Protein AF-B8MEJ9-F1 (afdb_monomer)

Structure (mmCIF, N/CA/C/O backbone):
data_AF-B8MEJ9-F1
#
_entry.id   AF-B8MEJ9-F1
#
loop_
_atom_site.group_PDB
_atom_site.id
_atom_site.type_symbol
_atom_site.label_atom_id
_atom_site.label_alt_id
_atom_site.label_comp_id
_atom_site.label_asym_id
_atom_site.label_entity_id
_atom_site.label_seq_id
_atom_site.pdbx_PDB_ins_code
_atom_site.Cartn_x
_atom_site.Cartn_y
_atom_site.Cartn_z
_atom_site.occupancy
_atom_site.B_iso_or_equiv
_atom_site.auth_seq_id
_atom_site.auth_comp_id
_atom_site.auth_asym_id
_atom_site.auth_atom_id
_atom_site.pdbx_PDB_model_num
ATOM 1 N N . MET A 1 1 ? -13.697 -17.025 36.964 1.00 56.19 1 MET A N 1
ATOM 2 C CA . MET A 1 1 ? -12.390 -16.440 36.577 1.00 56.19 1 MET A CA 1
ATOM 3 C C . MET A 1 1 ? -11.700 -17.188 35.429 1.00 56.19 1 MET A C 1
ATOM 5 O O . MET A 1 1 ? -11.286 -16.519 34.496 1.00 56.19 1 MET A O 1
ATOM 9 N N . LYS A 1 2 ? -11.636 -18.534 35.410 1.00 51.94 2 LYS A N 1
ATOM 10 C CA . LYS A 1 2 ? -11.012 -19.314 34.307 1.00 51.94 2 LYS A CA 1
ATOM 11 C C . LYS A 1 2 ? -11.536 -19.000 32.892 1.00 51.94 2 LYS A C 1
ATOM 13 O O . LYS A 1 2 ? -10.744 -18.884 31.968 1.00 51.94 2 LYS A O 1
ATOM 18 N N . TYR A 1 3 ? -12.846 -18.813 32.729 1.00 57.66 3 TYR A N 1
ATOM 19 C CA . TYR A 1 3 ? -13.449 -18.547 31.414 1.00 57.66 3 TYR A CA 1
ATOM 20 C C . TYR A 1 3 ? -13.214 -17.123 30.890 1.00 57.66 3 TYR A C 1
ATOM 22 O O . TYR A 1 3 ? -13.207 -16.920 29.683 1.00 57.66 3 TYR A O 1
ATOM 30 N N . LEU A 1 4 ? -12.975 -16.157 31.785 1.00 58.09 4 LEU A N 1
ATOM 31 C CA . LEU A 1 4 ? -12.754 -14.751 31.423 1.00 58.09 4 LEU A CA 1
ATOM 32 C C . LEU A 1 4 ? -11.341 -14.525 30.858 1.00 58.09 4 LEU A C 1
ATOM 34 O O . LEU A 1 4 ? -11.143 -13.711 29.964 1.00 58.09 4 LEU A O 1
ATOM 38 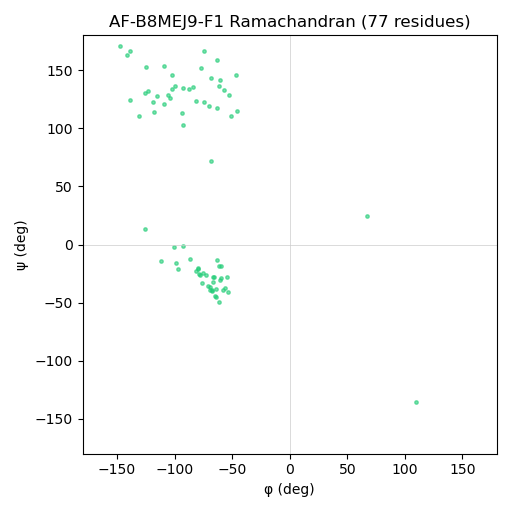N N . ALA A 1 5 ? -10.363 -15.289 31.353 1.00 60.34 5 ALA A N 1
ATOM 39 C CA . ALA A 1 5 ? -9.016 -15.304 30.791 1.00 60.34 5 ALA A CA 1
ATOM 40 C C . ALA A 1 5 ? -9.000 -15.954 29.396 1.00 60.34 5 ALA A C 1
ATOM 42 O O . ALA A 1 5 ? -8.332 -15.461 28.493 1.00 60.34 5 ALA A O 1
ATOM 43 N N . LEU A 1 6 ? -9.777 -17.025 29.195 1.00 57.72 6 LEU A N 1
ATOM 44 C CA . LEU A 1 6 ? -9.828 -17.747 27.922 1.00 57.72 6 LEU A CA 1
ATOM 45 C C . LEU A 1 6 ? -10.461 -16.907 26.794 1.00 57.72 6 LEU A C 1
ATOM 47 O O . LEU A 1 6 ? -9.944 -16.899 25.680 1.00 57.72 6 LEU A O 1
ATOM 51 N N . THR A 1 7 ? -11.525 -16.144 27.081 1.00 59.34 7 THR A N 1
ATOM 52 C CA . THR A 1 7 ? -12.142 -15.220 26.108 1.00 59.34 7 THR A CA 1
ATOM 53 C C . THR A 1 7 ? -11.255 -14.017 25.781 1.00 59.34 7 THR A C 1
ATOM 55 O O . THR A 1 7 ? -11.189 -13.612 24.621 1.00 59.34 7 THR A O 1
ATOM 58 N N . GLY A 1 8 ? -10.520 -13.478 26.761 1.00 60.84 8 GLY A N 1
ATOM 59 C CA . GLY A 1 8 ? -9.551 -12.399 26.533 1.00 60.84 8 GLY A CA 1
ATOM 60 C C . GLY A 1 8 ? -8.382 -12.811 25.627 1.00 60.84 8 GLY A C 1
ATOM 61 O O . GLY A 1 8 ? -7.968 -12.038 24.765 1.00 60.84 8 GLY A O 1
ATOM 62 N N . PHE A 1 9 ? -7.890 -14.049 25.757 1.00 58.34 9 PHE A N 1
ATOM 63 C CA . PHE A 1 9 ? -6.814 -14.576 24.907 1.00 58.34 9 PHE A CA 1
ATOM 64 C C . PHE A 1 9 ? -7.252 -14.841 23.459 1.00 58.34 9 PHE A C 1
ATOM 66 O O . PHE A 1 9 ? -6.466 -14.596 22.545 1.00 58.34 9 PHE A O 1
ATOM 73 N N . LEU A 1 10 ? -8.495 -15.286 23.234 1.00 57.56 10 LEU A N 1
ATOM 74 C CA . LEU A 1 10 ? -9.067 -15.477 21.892 1.00 57.56 10 LEU A CA 1
ATOM 75 C C . LEU A 1 10 ? -9.265 -14.148 21.145 1.00 57.56 10 LEU A C 1
ATOM 77 O O . LEU A 1 10 ? -8.967 -14.071 19.955 1.00 57.56 10 LEU A O 1
ATOM 81 N N . ALA A 1 11 ? -9.691 -13.089 21.840 1.00 56.41 11 ALA A N 1
ATOM 82 C CA . ALA A 1 11 ? -9.827 -11.752 21.255 1.00 56.41 11 ALA A CA 1
ATOM 83 C C . ALA A 1 11 ? -8.471 -11.132 20.860 1.00 56.41 11 ALA A C 1
ATOM 85 O O . ALA A 1 11 ? -8.393 -10.412 19.870 1.00 56.41 11 ALA A O 1
ATOM 86 N N . ALA A 1 12 ? -7.398 -11.445 21.597 1.00 55.62 12 ALA A N 1
ATOM 87 C CA . ALA A 1 12 ? -6.035 -11.025 21.263 1.00 55.62 12 ALA A CA 1
ATOM 88 C C . ALA A 1 12 ? -5.382 -11.881 20.155 1.00 55.62 12 ALA A C 1
ATOM 90 O O . ALA A 1 12 ? -4.494 -11.397 19.457 1.00 55.62 12 ALA A O 1
ATOM 91 N N . HIS A 1 13 ? -5.814 -13.140 19.986 1.00 53.12 13 HIS A N 1
ATOM 92 C CA . HIS A 1 13 ? -5.302 -14.072 18.967 1.00 53.12 13 HIS A CA 1
ATOM 93 C C . HIS A 1 13 ? -5.984 -13.969 17.604 1.00 53.12 13 HIS A C 1
ATOM 95 O O . HIS A 1 13 ? -5.451 -14.493 16.624 1.00 53.12 13 HIS A O 1
ATOM 101 N N . ALA A 1 14 ? -7.110 -13.264 17.502 1.00 54.41 14 ALA A N 1
ATOM 102 C CA . ALA A 1 14 ? -7.560 -12.732 16.226 1.00 54.41 14 ALA A CA 1
ATOM 103 C C . ALA A 1 14 ? -6.585 -11.622 15.804 1.00 54.41 14 ALA A C 1
ATOM 105 O O . ALA A 1 14 ? -6.901 -10.437 15.873 1.00 54.41 14 ALA A O 1
ATOM 106 N N . ALA A 1 15 ? -5.366 -11.998 15.400 1.00 57.44 15 ALA A N 1
ATOM 107 C CA . ALA A 1 15 ? -4.511 -11.129 14.612 1.00 57.44 15 ALA A CA 1
ATOM 108 C C . ALA A 1 15 ? -5.409 -10.547 13.519 1.00 57.44 15 ALA A C 1
ATOM 110 O O . ALA A 1 15 ? -5.991 -11.316 12.754 1.00 57.44 15 ALA A O 1
ATOM 111 N N . ALA A 1 16 ? -5.623 -9.227 13.542 1.00 69.31 16 ALA A N 1
ATOM 112 C CA . ALA A 1 16 ? -6.618 -8.584 12.694 1.00 69.31 16 ALA A CA 1
ATOM 113 C C . ALA A 1 16 ? -6.398 -9.050 11.251 1.00 69.31 16 ALA A C 1
ATOM 115 O O . ALA A 1 16 ? -5.349 -8.761 10.664 1.00 69.31 16 ALA A O 1
ATOM 116 N N . LEU A 1 17 ? -7.336 -9.854 10.733 1.00 81.81 17 LEU A N 1
ATOM 117 C CA . LEU A 1 17 ? -7.207 -10.477 9.422 1.00 81.81 17 LEU A CA 1
ATOM 118 C C . LEU A 1 17 ? -6.906 -9.381 8.401 1.00 81.81 17 LEU A C 1
ATOM 120 O O . LEU A 1 17 ? -7.561 -8.336 8.364 1.00 81.81 17 LEU A O 1
ATOM 124 N N . ARG A 1 18 ? -5.857 -9.594 7.607 1.00 90.06 18 ARG A N 1
ATOM 125 C CA . ARG A 1 18 ? -5.432 -8.624 6.604 1.00 90.06 18 ARG A CA 1
ATOM 126 C C . ARG A 1 18 ? -6.085 -8.979 5.279 1.00 90.06 18 ARG A C 1
ATOM 128 O O . ARG A 1 18 ? -5.754 -10.004 4.696 1.00 90.06 18 ARG A O 1
ATOM 135 N N . ASN A 1 19 ? -6.987 -8.125 4.814 1.00 91.50 19 ASN A N 1
ATOM 136 C CA . ASN A 1 19 ? -7.503 -8.170 3.457 1.00 91.50 19 ASN A CA 1
ATOM 137 C C . ASN A 1 19 ? -6.636 -7.245 2.595 1.00 91.50 19 ASN A C 1
ATOM 139 O O . ASN A 1 19 ? -6.720 -6.018 2.710 1.00 91.50 19 ASN A O 1
ATOM 143 N N . VAL A 1 20 ? -5.745 -7.852 1.814 1.00 94.06 20 VAL A N 1
ATOM 144 C CA . VAL A 1 20 ? -4.751 -7.160 0.992 1.00 94.06 20 VAL A CA 1
ATOM 145 C C . VAL A 1 20 ? -5.204 -7.189 -0.461 1.00 94.06 20 VAL A C 1
ATOM 147 O O . VAL A 1 20 ? -5.438 -8.260 -1.013 1.00 94.06 20 VAL A O 1
ATOM 150 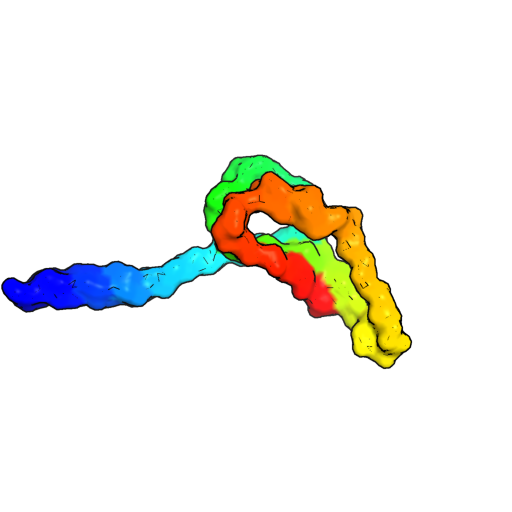N N . MET A 1 21 ? -5.283 -6.018 -1.084 1.00 93.12 21 MET A N 1
ATOM 151 C CA . MET A 1 21 ? -5.716 -5.851 -2.465 1.00 93.12 21 MET A CA 1
ATOM 152 C C . MET A 1 21 ? -4.600 -5.243 -3.316 1.00 93.12 21 MET A C 1
ATOM 154 O O . MET A 1 21 ? -4.137 -4.143 -3.022 1.00 93.12 21 MET A O 1
ATOM 158 N N . TYR A 1 22 ? -4.207 -5.934 -4.387 1.00 93.50 22 TYR A N 1
ATOM 159 C CA . TYR A 1 22 ? -3.414 -5.357 -5.476 1.00 93.50 22 TYR A CA 1
ATOM 160 C C . TYR A 1 22 ? -4.352 -4.656 -6.460 1.00 93.50 22 TYR A C 1
ATOM 162 O O . TYR A 1 22 ? -5.410 -5.191 -6.786 1.00 93.50 22 TYR A O 1
ATOM 170 N N . VAL A 1 23 ? -3.982 -3.453 -6.891 1.00 90.75 23 VAL A N 1
ATOM 171 C CA . VAL A 1 23 ? -4.816 -2.592 -7.731 1.00 90.75 23 VAL A CA 1
ATOM 172 C C . VAL A 1 23 ? -3.997 -2.090 -8.914 1.00 90.75 23 VAL A C 1
ATOM 174 O O . VAL A 1 23 ? -3.099 -1.264 -8.744 1.00 90.75 23 VAL A O 1
ATOM 177 N N . ASP A 1 24 ? -4.346 -2.576 -10.100 1.00 81.94 24 ASP A N 1
ATOM 178 C CA . ASP A 1 24 ? -3.907 -2.078 -11.410 1.00 81.94 24 ASP A CA 1
ATOM 179 C C . ASP A 1 24 ? -5.071 -1.429 -12.201 1.00 81.94 24 ASP A C 1
ATOM 181 O O . ASP A 1 24 ? -4.835 -0.674 -13.141 1.00 81.94 24 ASP A O 1
ATOM 185 N N . HIS A 1 25 ? -6.330 -1.648 -11.785 1.00 74.50 25 HIS A N 1
ATOM 186 C CA . HIS A 1 25 ? -7.544 -1.020 -12.327 1.00 74.50 25 HIS A CA 1
ATOM 187 C C . HIS A 1 25 ? -8.579 -0.683 -11.234 1.00 74.50 25 HIS A C 1
ATOM 189 O O . HIS A 1 25 ? -8.508 -1.181 -10.113 1.00 74.50 25 HIS A O 1
ATOM 195 N N . LEU A 1 26 ? -9.549 0.191 -11.544 1.00 69.88 26 LEU A N 1
ATOM 196 C CA . LEU A 1 26 ? -10.544 0.682 -10.577 1.00 69.88 26 LEU A CA 1
ATOM 197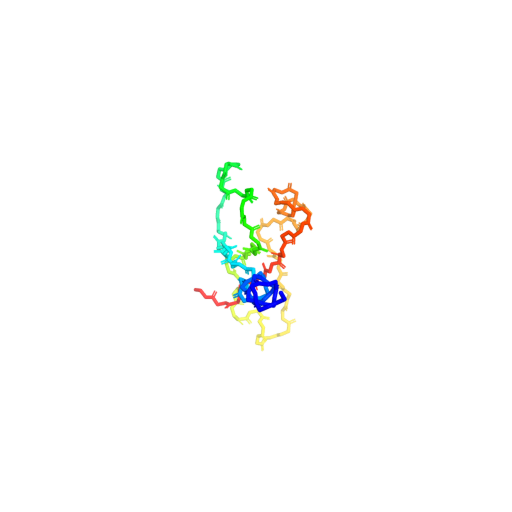 C C . LEU A 1 26 ? -11.442 -0.453 -10.047 1.00 69.88 26 LEU A C 1
ATOM 199 O O . LEU A 1 26 ? -12.205 -1.022 -10.830 1.00 69.88 26 LEU A O 1
ATOM 203 N N . PRO A 1 27 ? -11.429 -0.757 -8.737 1.00 69.69 27 PRO A N 1
ATOM 204 C CA . PRO A 1 27 ? -12.336 -1.751 -8.182 1.00 69.69 27 PRO A CA 1
ATOM 205 C C . PRO A 1 27 ? -13.751 -1.191 -8.008 1.00 69.69 27 PRO A C 1
ATOM 207 O O . PRO A 1 27 ? -13.934 0.003 -7.761 1.00 69.69 27 PRO A O 1
ATOM 210 N N . SER A 1 28 ? -14.764 -2.060 -8.077 1.00 70.12 28 SER A N 1
ATOM 211 C CA . SER A 1 28 ? -16.131 -1.693 -7.691 1.00 70.12 28 SER A CA 1
ATOM 212 C C . SER A 1 28 ? -16.177 -1.275 -6.217 1.00 70.12 28 SER A C 1
ATOM 214 O O . SER A 1 28 ? -15.538 -1.910 -5.374 1.00 70.12 28 SER A O 1
ATOM 216 N N . SER A 1 29 ? -16.981 -0.261 -5.893 1.00 69.88 29 SER A N 1
ATOM 217 C CA . SER A 1 29 ? -17.095 0.324 -4.546 1.00 69.88 29 SER A CA 1
ATOM 218 C C . SER A 1 29 ? -17.421 -0.681 -3.442 1.00 69.88 29 SER A C 1
ATOM 220 O O . SER A 1 29 ? -17.027 -0.476 -2.301 1.00 69.88 29 SER A O 1
ATOM 222 N N . ASP A 1 30 ? -18.096 -1.783 -3.750 1.00 72.50 30 ASP A N 1
ATOM 223 C CA . ASP A 1 30 ? -18.509 -2.747 -2.724 1.00 72.50 30 ASP A CA 1
ATOM 224 C C . ASP A 1 30 ? -17.321 -3.559 -2.180 1.00 72.50 30 ASP A C 1
ATOM 226 O O . ASP A 1 30 ? -17.317 -3.976 -1.020 1.00 72.50 30 ASP A O 1
ATOM 230 N N . LEU A 1 31 ? -16.263 -3.717 -2.983 1.00 76.94 31 LEU A N 1
ATOM 231 C CA . LEU A 1 31 ? -15.079 -4.505 -2.632 1.00 76.94 31 LEU A CA 1
ATOM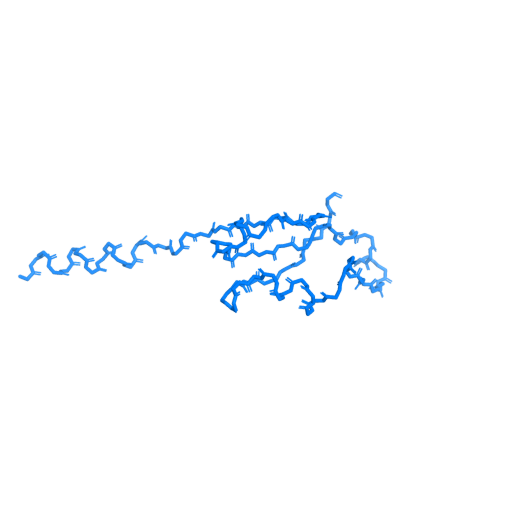 232 C C . LEU A 1 31 ? -14.132 -3.764 -1.680 1.00 76.94 31 LEU A C 1
ATOM 234 O O . LEU A 1 31 ? -13.410 -4.400 -0.916 1.00 76.94 31 LEU A O 1
ATOM 238 N N . VAL A 1 32 ? -14.138 -2.429 -1.684 1.00 85.44 32 VAL A N 1
ATOM 239 C CA . VAL A 1 32 ? -13.118 -1.620 -0.987 1.00 85.44 32 VAL A CA 1
ATOM 240 C C . VAL A 1 32 ? -13.352 -1.501 0.523 1.00 85.44 32 VAL A C 1
ATOM 242 O O . VAL A 1 32 ? -12.420 -1.214 1.270 1.00 85.44 32 VAL A O 1
ATOM 245 N N . SER A 1 33 ? -14.582 -1.739 0.990 1.00 86.50 33 SER A N 1
ATOM 246 C CA . SER A 1 33 ? -15.006 -1.482 2.377 1.00 86.50 33 SER A CA 1
ATOM 247 C C . SER A 1 33 ? -14.318 -2.372 3.420 1.00 86.50 33 SER A C 1
ATOM 249 O O . SER A 1 33 ? -14.130 -1.955 4.561 1.00 86.50 33 SER A O 1
ATOM 251 N N . SER A 1 34 ? -13.909 -3.581 3.028 1.00 88.00 34 SER A N 1
ATOM 252 C CA . SER A 1 34 ? -13.243 -4.553 3.903 1.00 88.00 34 SER A CA 1
ATOM 253 C C . SER A 1 34 ? -11.723 -4.602 3.718 1.00 88.00 34 SER A C 1
ATOM 255 O O . SER A 1 34 ? -11.048 -5.365 4.408 1.00 88.00 34 SER A O 1
ATOM 257 N N . VAL A 1 35 ? -11.171 -3.817 2.785 1.00 92.19 35 VAL A N 1
ATOM 258 C CA . VAL A 1 35 ? -9.742 -3.827 2.456 1.00 92.19 35 VAL A CA 1
ATOM 259 C C . VAL A 1 35 ? -8.955 -3.129 3.556 1.00 92.19 35 VAL A C 1
ATOM 261 O O . VAL A 1 35 ? -9.164 -1.951 3.848 1.00 92.19 35 VAL A O 1
ATOM 264 N N . THR A 1 36 ? -7.997 -3.837 4.148 1.00 94.38 36 THR A N 1
ATOM 265 C CA . THR A 1 36 ? -7.118 -3.275 5.182 1.00 94.38 36 THR A CA 1
ATOM 266 C C . THR A 1 36 ? -5.785 -2.796 4.613 1.00 94.38 36 THR A C 1
ATOM 268 O O . THR A 1 36 ? -5.164 -1.903 5.195 1.00 94.38 36 THR A O 1
ATOM 271 N N . TYR A 1 37 ? -5.390 -3.303 3.441 1.00 95.62 37 TYR A N 1
ATOM 272 C CA . TYR A 1 37 ? -4.207 -2.872 2.697 1.00 95.62 37 TYR A CA 1
ATOM 273 C C . TYR A 1 37 ? -4.516 -2.793 1.203 1.00 95.62 37 TYR A C 1
ATOM 275 O O . TYR A 1 37 ? -4.905 -3.791 0.607 1.00 95.62 37 TYR A O 1
ATOM 283 N N . ALA A 1 38 ? -4.295 -1.633 0.594 1.00 94.94 38 ALA A N 1
ATOM 284 C CA . ALA A 1 38 ? -4.440 -1.425 -0.841 1.00 94.94 38 ALA A CA 1
ATOM 285 C C . ALA A 1 38 ? -3.078 -1.086 -1.455 1.00 94.94 38 ALA A C 1
ATOM 287 O O . ALA A 1 38 ? -2.377 -0.190 -0.978 1.00 94.94 38 ALA A O 1
ATOM 288 N N . ILE A 1 39 ? -2.700 -1.822 -2.493 1.00 95.75 39 ILE A N 1
ATOM 289 C CA . ILE A 1 39 ? -1.372 -1.797 -3.099 1.00 95.75 39 ILE A CA 1
ATOM 290 C C . ILE A 1 39 ? -1.504 -1.339 -4.545 1.00 95.75 39 ILE A C 1
ATOM 292 O O . ILE A 1 39 ? -2.071 -2.054 -5.365 1.00 95.75 39 ILE A O 1
ATOM 296 N N . MET A 1 40 ? -0.957 -0.168 -4.863 1.00 94.00 40 MET A N 1
ATOM 297 C CA . MET A 1 40 ? -0.798 0.265 -6.249 1.00 94.00 40 MET A CA 1
ATOM 298 C C . MET A 1 40 ? 0.274 -0.605 -6.900 1.00 94.00 40 MET A C 1
ATOM 300 O O . MET A 1 40 ? 1.416 -0.644 -6.430 1.00 94.00 40 MET A O 1
ATOM 304 N N . ALA A 1 41 ? -0.105 -1.323 -7.949 1.00 90.88 41 ALA A N 1
ATOM 305 C CA . ALA A 1 41 ? 0.738 -2.313 -8.594 1.00 90.88 41 ALA A CA 1
ATOM 306 C C . ALA A 1 41 ? 0.852 -1.999 -10.100 1.00 90.88 41 ALA A C 1
ATOM 308 O O . ALA A 1 41 ? -0.162 -1.740 -10.736 1.00 90.88 41 ALA A O 1
ATOM 309 N N . PHE A 1 42 ? 2.035 -1.951 -10.712 1.00 91.56 42 PHE A N 1
ATOM 310 C CA . PHE A 1 42 ? 3.369 -2.020 -10.111 1.00 91.56 42 PHE A CA 1
ATOM 311 C C . PHE A 1 42 ? 4.235 -0.817 -10.493 1.00 91.56 42 PHE A C 1
ATOM 313 O O . PHE A 1 42 ? 4.065 -0.200 -11.543 1.00 91.56 42 PHE A O 1
ATOM 320 N N . ALA A 1 43 ? 5.177 -0.484 -9.613 1.00 91.38 43 ALA A N 1
ATOM 321 C CA . ALA A 1 43 ? 6.290 0.392 -9.923 1.00 91.38 43 ALA A CA 1
ATOM 322 C C . ALA A 1 43 ? 7.393 -0.419 -10.633 1.00 91.38 43 ALA A C 1
ATOM 324 O O . ALA A 1 43 ? 7.885 -1.386 -10.042 1.00 91.38 43 ALA A O 1
ATOM 325 N N . PRO A 1 44 ? 7.823 -0.025 -11.847 1.00 90.12 44 PRO A N 1
ATOM 326 C CA . PRO A 1 44 ? 8.894 -0.714 -12.565 1.00 90.12 44 PRO A CA 1
ATOM 327 C C . PRO A 1 44 ? 10.185 -0.761 -11.745 1.00 90.12 44 PRO A C 1
ATOM 329 O O . PRO A 1 44 ? 10.605 0.259 -11.186 1.00 90.12 44 PRO A O 1
ATOM 332 N N . SER A 1 45 ? 10.826 -1.928 -11.664 1.00 91.25 45 SER A N 1
ATOM 333 C CA . SER A 1 45 ? 12.043 -2.105 -10.864 1.00 91.25 45 SER A CA 1
ATOM 334 C C . SER A 1 45 ? 13.233 -1.303 -11.393 1.00 91.25 45 SER A C 1
ATOM 336 O O . SER A 1 45 ? 14.080 -0.876 -10.610 1.00 91.2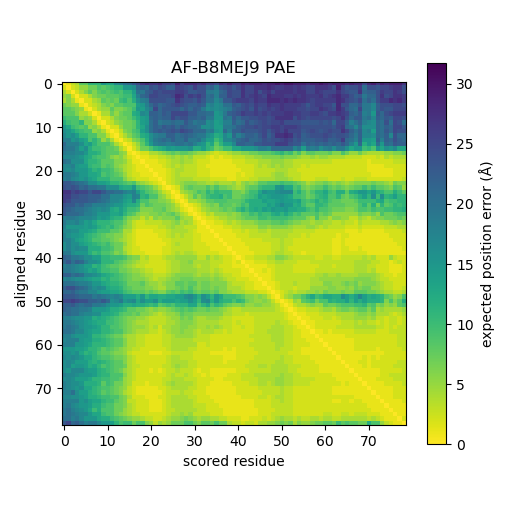5 45 SER A O 1
ATOM 338 N N . GLU A 1 46 ? 13.283 -1.032 -12.699 1.00 89.69 46 GLU A N 1
ATOM 339 C CA . GLU A 1 46 ? 14.352 -0.269 -13.350 1.00 89.69 46 GLU A CA 1
ATOM 340 C C . GLU A 1 46 ? 14.451 1.153 -12.792 1.00 89.69 46 GLU A C 1
ATOM 342 O O . GLU A 1 46 ? 15.553 1.693 -12.680 1.00 89.69 46 GLU A O 1
ATOM 347 N N . ASN A 1 47 ? 13.324 1.728 -12.350 1.00 87.94 47 ASN A N 1
ATOM 348 C CA . ASN A 1 47 ? 13.294 3.061 -11.749 1.00 87.94 47 ASN A CA 1
ATOM 349 C C . ASN A 1 47 ? 14.172 3.156 -10.491 1.00 87.94 47 ASN A C 1
ATOM 351 O O . ASN A 1 47 ? 14.706 4.223 -10.188 1.00 87.94 47 ASN A O 1
ATOM 355 N N . PHE A 1 48 ? 14.356 2.045 -9.777 1.00 86.12 48 PHE A N 1
ATOM 356 C CA . PHE A 1 48 ? 15.089 1.996 -8.513 1.00 86.12 48 PHE A CA 1
ATOM 357 C C . PHE A 1 48 ? 16.577 1.655 -8.681 1.00 86.12 48 PHE A C 1
ATOM 359 O O . PHE A 1 48 ? 17.312 1.670 -7.698 1.00 86.12 48 PHE A O 1
ATOM 366 N N . ASN A 1 49 ? 17.043 1.414 -9.913 1.00 87.62 49 ASN A N 1
ATOM 367 C CA . ASN A 1 49 ? 18.444 1.087 -10.206 1.00 87.62 49 ASN A CA 1
ATOM 368 C C . ASN A 1 49 ? 19.267 2.290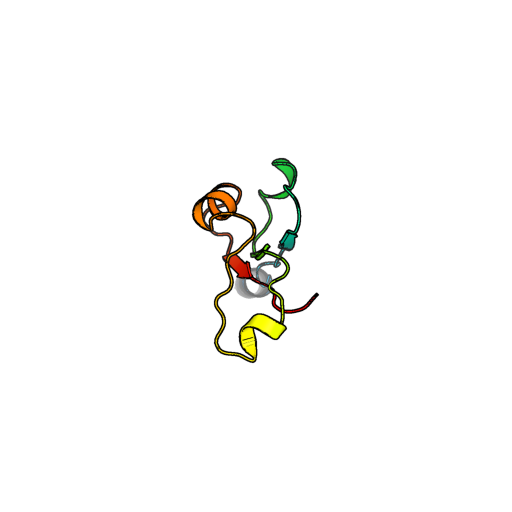 -10.696 1.00 87.62 49 ASN A C 1
ATOM 370 O O . ASN A 1 49 ? 20.494 2.231 -10.697 1.00 87.62 49 ASN A O 1
ATOM 374 N N . SER A 1 50 ? 18.616 3.378 -11.122 1.00 82.50 50 SER A N 1
ATOM 375 C CA . SER A 1 50 ? 19.277 4.521 -11.773 1.00 82.50 50 SER A CA 1
ATOM 376 C C . SER A 1 50 ? 18.997 5.877 -11.113 1.00 82.50 50 SER A C 1
ATOM 378 O O . SER A 1 50 ? 19.256 6.913 -11.720 1.00 82.50 50 SER A O 1
ATOM 380 N N . GLY A 1 51 ? 18.444 5.896 -9.894 1.00 74.62 51 GLY A N 1
ATOM 381 C CA . GLY A 1 51 ? 18.045 7.140 -9.218 1.00 74.62 51 GLY A CA 1
ATOM 382 C C . GLY A 1 51 ? 16.876 7.863 -9.899 1.00 74.62 51 GLY A C 1
ATOM 383 O O . GLY A 1 51 ? 16.751 9.079 -9.773 1.00 74.62 51 GLY A O 1
ATOM 384 N N . SER A 1 52 ? 16.044 7.128 -10.644 1.00 83.62 52 SER A N 1
ATOM 385 C CA . SER A 1 52 ? 14.846 7.673 -11.285 1.00 83.62 52 SER A CA 1
ATOM 386 C C . SER A 1 52 ? 13.736 7.928 -10.260 1.00 83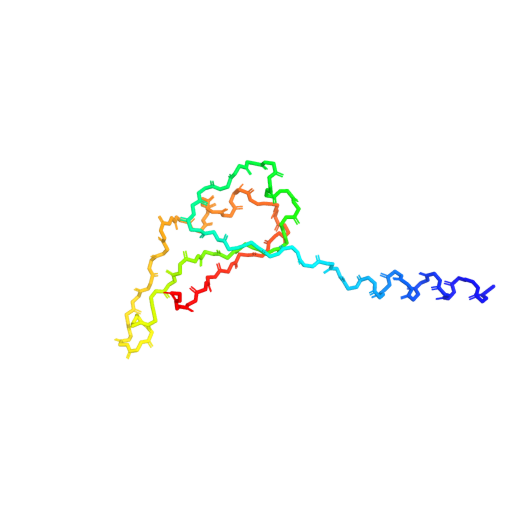.62 52 SER A C 1
ATOM 388 O O . SER A 1 52 ? 13.779 7.455 -9.122 1.00 83.62 52 SER A O 1
ATOM 390 N N . THR A 1 53 ? 12.709 8.668 -10.670 1.00 84.62 53 THR A N 1
ATOM 391 C CA . THR A 1 53 ? 11.492 8.881 -9.883 1.00 84.62 53 THR A CA 1
ATOM 392 C C . THR A 1 53 ? 10.360 7.997 -10.401 1.00 84.62 53 THR A C 1
ATOM 394 O O . THR A 1 53 ? 10.239 7.731 -11.595 1.00 84.62 53 THR A O 1
ATOM 397 N N . PHE A 1 54 ? 9.502 7.536 -9.491 1.00 86.38 54 PHE A N 1
ATOM 398 C CA . PHE A 1 54 ? 8.282 6.810 -9.831 1.00 86.38 54 PHE A CA 1
ATOM 399 C C . PHE A 1 54 ? 7.067 7.716 -9.621 1.00 86.38 54 PHE A C 1
ATOM 401 O O . PHE A 1 54 ? 6.891 8.283 -8.542 1.00 86.38 54 PHE A O 1
ATOM 408 N N . THR A 1 55 ? 6.216 7.816 -10.643 1.00 89.25 55 THR A N 1
ATOM 409 C CA . THR A 1 55 ? 4.893 8.441 -10.541 1.00 89.25 55 THR A CA 1
ATOM 410 C C . THR A 1 55 ? 3.839 7.339 -10.637 1.00 89.25 55 THR A C 1
ATOM 412 O O . THR A 1 55 ? 3.824 6.631 -11.646 1.00 89.25 55 THR A O 1
ATOM 415 N N . PRO A 1 56 ? 2.972 7.157 -9.626 1.00 89.19 56 PRO A N 1
ATOM 416 C CA . PRO A 1 56 ? 1.885 6.191 -9.718 1.00 89.19 56 PRO A CA 1
ATOM 417 C C . PRO A 1 56 ? 0.902 6.553 -10.841 1.00 89.19 56 PRO A C 1
ATOM 419 O O . PRO A 1 56 ? 0.804 7.713 -11.238 1.00 89.19 56 PRO A O 1
ATOM 422 N N . PHE A 1 57 ? 0.128 5.577 -11.323 1.00 89.25 57 PHE A N 1
ATOM 423 C CA . PHE A 1 57 ? -0.845 5.782 -12.409 1.00 89.25 57 PHE A CA 1
ATOM 424 C C . PHE A 1 57 ? -1.983 6.762 -12.056 1.00 89.25 57 PHE A C 1
ATOM 426 O O . PHE A 1 57 ? -2.716 7.212 -12.933 1.00 89.25 57 PHE A O 1
ATOM 433 N N . GLU A 1 58 ? -2.135 7.109 -10.778 1.00 89.44 58 GLU A N 1
ATOM 434 C CA . GLU A 1 58 ? -3.034 8.153 -10.298 1.00 89.44 58 GLU A CA 1
ATOM 435 C C . GLU A 1 58 ? -2.468 8.855 -9.057 1.00 89.44 58 GLU A C 1
ATOM 437 O O . GLU A 1 58 ? -1.490 8.411 -8.452 1.00 89.44 58 GLU A O 1
ATOM 442 N N . SER A 1 59 ? -3.105 9.949 -8.631 1.00 91.94 59 SER A N 1
ATOM 443 C CA . SER A 1 59 ? -2.685 10.635 -7.409 1.00 91.94 59 SER A CA 1
ATOM 444 C C . SER A 1 59 ? -2.960 9.787 -6.159 1.00 91.94 59 SER A C 1
ATOM 446 O O . SER A 1 59 ? -4.011 9.153 -6.036 1.00 91.94 59 SER A O 1
ATOM 448 N N . ILE A 1 60 ? -2.055 9.849 -5.176 1.00 91.88 60 ILE A N 1
ATOM 449 C CA . ILE A 1 60 ? -2.214 9.159 -3.882 1.00 91.88 60 ILE A CA 1
ATOM 450 C C . ILE A 1 60 ? -3.524 9.575 -3.196 1.00 91.88 60 ILE A C 1
ATOM 452 O O . ILE A 1 60 ? -4.197 8.740 -2.596 1.00 91.88 60 ILE A O 1
ATOM 456 N N . ASN A 1 61 ? -3.913 10.848 -3.314 1.00 93.94 61 ASN A N 1
ATOM 457 C CA . ASN A 1 61 ? -5.149 11.368 -2.727 1.00 93.94 61 ASN A CA 1
ATOM 458 C C . ASN A 1 61 ? -6.391 10.727 -3.361 1.00 93.94 61 ASN A C 1
ATOM 460 O O . ASN A 1 61 ? -7.296 10.310 -2.640 1.00 93.94 61 ASN A O 1
ATOM 464 N N . THR A 1 62 ? -6.415 10.610 -4.691 1.00 92.25 62 THR A N 1
ATOM 465 C CA . THR A 1 62 ? -7.515 9.973 -5.429 1.00 92.25 62 THR A CA 1
ATOM 466 C C . THR A 1 62 ? -7.627 8.492 -5.076 1.00 92.25 62 THR A C 1
ATOM 468 O O . THR A 1 62 ? -8.722 8.023 -4.769 1.00 92.25 62 THR A O 1
ATOM 471 N N . PHE A 1 63 ? -6.501 7.775 -5.034 1.00 92.31 63 PHE A N 1
ATOM 472 C CA . PHE A 1 63 ? -6.467 6.365 -4.651 1.00 92.31 63 PHE A CA 1
ATOM 473 C C . PHE A 1 63 ? -6.970 6.162 -3.216 1.00 92.31 63 PHE A C 1
ATOM 475 O O . PHE A 1 63 ? -7.862 5.355 -2.959 1.00 92.31 63 PHE A O 1
ATOM 482 N N . ARG A 1 64 ? -6.443 6.952 -2.273 1.00 93.31 64 ARG A N 1
ATOM 483 C CA . ARG A 1 64 ? -6.791 6.910 -0.849 1.00 93.31 64 ARG A CA 1
ATOM 484 C C . ARG A 1 64 ? -8.274 7.150 -0.594 1.00 93.31 64 ARG A C 1
ATOM 486 O O . ARG A 1 64 ? -8.832 6.489 0.275 1.00 93.31 64 ARG A O 1
ATOM 493 N N . ALA A 1 65 ? -8.898 8.065 -1.335 1.00 92.50 65 ALA A N 1
ATOM 494 C CA . ALA A 1 65 ? -10.300 8.436 -1.152 1.00 92.50 65 ALA A CA 1
ATOM 495 C C . ALA A 1 65 ? -11.283 7.274 -1.373 1.00 92.50 65 ALA A C 1
ATOM 497 O O . ALA A 1 65 ? -12.419 7.345 -0.911 1.00 92.50 65 ALA A O 1
ATOM 498 N N . ARG A 1 66 ? -10.860 6.199 -2.051 1.00 90.06 66 ARG A N 1
ATOM 499 C CA . ARG A 1 66 ? -11.694 5.011 -2.286 1.00 90.06 66 ARG A CA 1
ATOM 500 C C . ARG A 1 66 ? -11.775 4.076 -1.090 1.00 90.06 66 ARG A C 1
ATOM 502 O O . ARG A 1 66 ? -12.691 3.269 -1.028 1.00 90.06 66 ARG A O 1
ATOM 509 N N . PHE A 1 67 ? -10.817 4.146 -0.174 1.00 92.38 67 PHE A N 1
ATOM 510 C CA . PHE A 1 67 ? -10.693 3.190 0.918 1.00 92.38 67 PHE A CA 1
ATOM 511 C C . PHE A 1 67 ? -11.052 3.833 2.260 1.00 92.38 67 PHE A C 1
ATOM 513 O O . PHE A 1 67 ? -10.849 5.039 2.440 1.00 92.38 67 PHE A O 1
ATOM 520 N N . PRO A 1 68 ? -11.518 3.041 3.243 1.00 92.44 68 PRO A N 1
ATOM 521 C CA . PRO A 1 68 ? -11.626 3.497 4.622 1.00 92.44 68 PRO A CA 1
ATOM 522 C C . PRO A 1 68 ? -10.353 4.208 5.100 1.00 92.44 68 PRO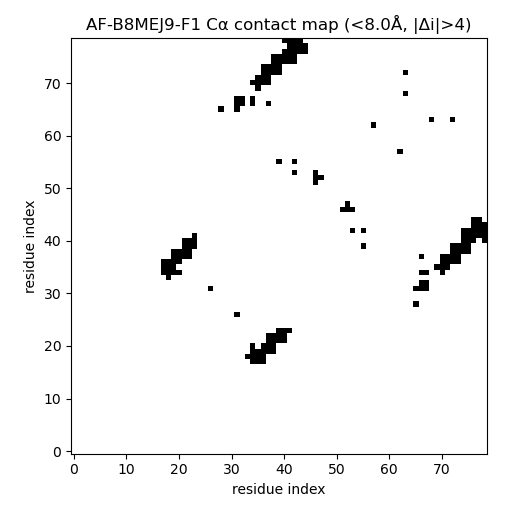 A C 1
ATOM 524 O O . PRO A 1 68 ? -9.228 3.830 4.762 1.00 92.44 68 PRO A O 1
ATOM 527 N N . SER A 1 69 ? -10.503 5.222 5.955 1.00 94.25 69 SER A N 1
ATOM 528 C CA . SER A 1 69 ? -9.368 5.990 6.496 1.00 94.25 69 SER A CA 1
ATOM 529 C C . SER A 1 69 ? -8.368 5.125 7.283 1.00 94.25 69 SER A C 1
ATOM 531 O O . SER A 1 69 ? -7.202 5.494 7.443 1.00 94.25 69 SER A O 1
ATOM 533 N N . THR A 1 70 ? -8.781 3.937 7.718 1.00 93.44 70 THR A N 1
ATOM 534 C CA . THR A 1 70 ? -7.949 2.946 8.407 1.00 93.44 70 THR A CA 1
ATOM 535 C C . THR A 1 70 ? -7.101 2.089 7.462 1.00 93.44 70 THR A C 1
ATOM 537 O O . THR A 1 70 ? -6.058 1.588 7.892 1.00 93.44 70 THR A O 1
ATOM 540 N N . THR A 1 71 ? -7.487 1.962 6.188 1.00 94.81 71 THR A N 1
ATOM 541 C CA . THR A 1 71 ? -6.761 1.188 5.172 1.00 94.81 71 THR A CA 1
ATOM 542 C C . THR A 1 71 ? -5.363 1.756 4.956 1.00 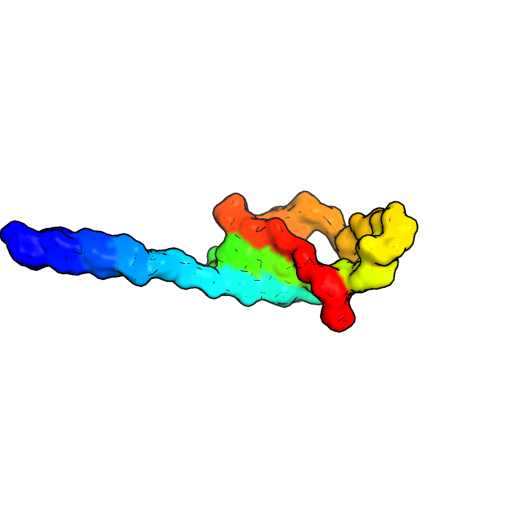94.81 71 THR A C 1
ATOM 544 O O . THR A 1 71 ? -5.168 2.973 4.874 1.00 94.81 71 THR A O 1
ATOM 547 N N . LYS A 1 72 ? -4.366 0.875 4.869 1.00 96.31 72 LYS A N 1
ATOM 548 C CA . LYS A 1 72 ? -2.984 1.245 4.550 1.00 96.31 72 LYS A CA 1
ATOM 549 C C . LYS A 1 72 ? -2.789 1.256 3.038 1.00 96.31 72 LYS A C 1
ATOM 551 O O . LYS A 1 72 ? -3.202 0.320 2.363 1.00 96.31 72 LYS A O 1
ATOM 556 N N . ILE A 1 73 ? -2.153 2.306 2.526 1.00 95.12 73 ILE A N 1
ATOM 557 C CA . ILE A 1 73 ? -1.841 2.461 1.102 1.00 95.12 73 ILE A CA 1
ATOM 558 C C . ILE A 1 73 ? -0.368 2.135 0.882 1.00 95.12 73 ILE A C 1
ATOM 560 O O . ILE A 1 73 ? 0.479 2.595 1.649 1.00 95.12 73 ILE A O 1
ATOM 564 N N . MET A 1 74 ? -0.072 1.333 -0.136 1.00 95.88 74 MET A N 1
ATOM 565 C CA . MET A 1 74 ? 1.276 0.868 -0.463 1.00 95.88 74 MET A CA 1
ATOM 566 C C . MET A 1 74 ? 1.501 0.889 -1.979 1.00 95.88 74 MET A C 1
ATOM 568 O O . MET A 1 74 ? 0.552 1.000 -2.754 1.00 95.88 74 MET A O 1
ATOM 572 N N . VAL A 1 75 ? 2.758 0.752 -2.394 1.00 93.88 75 VAL A N 1
ATOM 573 C CA . VAL A 1 75 ? 3.163 0.555 -3.792 1.00 93.88 75 VAL A CA 1
ATOM 574 C C . VAL A 1 75 ? 3.975 -0.735 -3.860 1.00 93.88 75 VAL A C 1
ATOM 576 O O . VAL A 1 75 ? 4.873 -0.925 -3.039 1.00 93.88 75 VAL A O 1
ATOM 579 N N . ALA A 1 76 ? 3.669 -1.617 -4.811 1.00 94.75 76 ALA A N 1
ATOM 580 C CA . ALA A 1 76 ? 4.488 -2.795 -5.094 1.00 94.75 76 ALA A CA 1
ATOM 581 C C . ALA A 1 76 ? 5.503 -2.489 -6.199 1.00 94.75 76 ALA A C 1
ATOM 583 O O . ALA A 1 76 ? 5.138 -1.910 -7.217 1.00 94.75 76 ALA A O 1
ATOM 584 N N . ILE A 1 77 ? 6.759 -2.895 -6.005 1.00 92.75 77 ILE A N 1
ATOM 585 C CA . ILE A 1 77 ? 7.843 -2.767 -6.992 1.00 92.75 77 ILE A CA 1
ATOM 586 C C . ILE A 1 77 ? 8.024 -4.117 -7.699 1.00 92.75 77 ILE A C 1
ATOM 588 O O . ILE A 1 77 ? 8.049 -5.145 -7.021 1.00 92.75 77 ILE A O 1
ATOM 592 N N . GLY A 1 78 ? 8.179 -4.118 -9.024 1.00 90.44 78 GLY A N 1
ATOM 593 C CA . GLY A 1 78 ? 8.339 -5.326 -9.846 1.00 90.44 78 GLY A CA 1
ATOM 594 C C . GLY A 1 78 ? 7.106 -5.593 -10.707 1.00 90.44 78 GLY A C 1
ATOM 595 O O . GLY A 1 78 ? 6.569 -4.639 -11.259 1.00 90.44 78 GLY A O 1
ATOM 596 N N . GLY A 1 79 ? 6.660 -6.856 -10.763 1.00 84.12 79 GLY A N 1
ATOM 597 C CA . GLY A 1 79 ? 5.462 -7.276 -11.505 1.00 84.12 79 GLY A CA 1
ATOM 598 C C . GLY A 1 79 ? 5.713 -7.531 -12.980 1.00 84.12 79 GLY A C 1
ATOM 599 O O . GLY A 1 79 ? 6.153 -6.589 -13.668 1.00 84.12 79 GLY A O 1
#

Secondary structure (DSSP, 8-state):
-HHHHHHHHHHHHS-----EEEESSPPPHHHHTT-SEEEEEEE-GGGGTTT-----SS-HHHHHTTS-TTSEEEEEE--

Foldseek 3Di:
DVVVVVVVVVVVVPPPDAQAEEDPDDDDLVVQANHQEYEDDAFEQVCVVPVHDTDGPDDPVVVCVSHPPNHHYYHHYDD

Solvent-accessible surface area (backbone atoms only — not comparable to full-atom values): 4988 Å² total; per-residue (Å²): 112,76,68,61,55,55,53,54,51,53,65,67,65,56,62,77,80,78,37,73,41,80,37,79,64,91,73,64,76,82,66,34,76,71,38,43,29,43,26,45,46,58,43,62,54,70,38,76,75,71,82,52,83,87,79,68,101,60,55,69,67,66,60,51,69,67,37,51,93,83,34,43,79,49,72,40,74,36,132

pLDDT: mean 82.22, std 13.98, range [51.94, 96.31]

Radius of gyration: 17.89 Å; Cα contacts (8 Å, |Δi|>4): 86; chains: 1; bounding box: 38×31×50 Å

Organism: Talaromyces stipitatus (strain ATCC 10500 / CBS 375.48 / QM 6759 / NRRL 1006) (NCBI:txid441959)

Sequence (79 aa):
MKYLALTGFLAAHAAALRNVMYVDHLPSSDLVSSVTYAIMAFAPSENFNSGSTFTPFESINTFRARFPSTTKIMVAIGG

Nearest PDB structures (foldseek):
  8hw6-assembly1_A  TM=6.909E-01  e=2.701E-02  Heterodera glycines
  5g1o-assembly1_E  TM=3.113E-01  e=5.885E+00  Homo sapiens
  3dl5-assembly2_A  TM=1.884E-01  e=8.727E+00  Cryptosporidium hominis
  2oip-assembly2_C  TM=2.355E-01  e=9.951E+00  Cryptosporidium hominis

Mean predicted aligned error: 8.53 Å